Protein 5E1L (pdb70)

Sequence (173 aa):
SGLVPRRIKPDDNWRWYYDEEHDRMMLDLANGMLFRSRFARKMLTPDAFSPAGFCVDDAALYFSFEEKCRDFNLSKEQKAELVLNALVAIRYLKPQMPKSWHFVSHGEMWVPMPGDAACVWLSDTHEQVNLLVVESGENAALCLLAQPCVVIAGRAMQLGDAIKIMNDRLKPQ

Nearest PDB structures (foldseek):
  5e1l-assembly1_A  TM=1.006E+00  e=1.942E-39  Escherichia coli
  5fo3-assembly1_B  TM=9.895E-01  e=2.487E-34  Escherichia 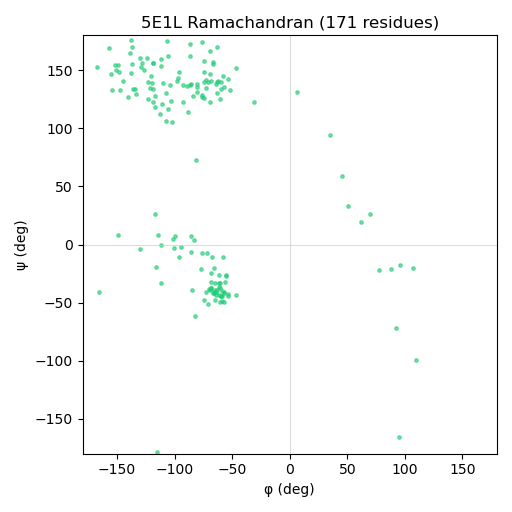coli
  6erv-assembly1_A  TM=3.421E-01  e=5.348E+00  Cricetulus griseus

GO terms:
  GO:0042802 identical protein binding (F, IPI)
  GO:0005515 protein binding (F, IPI)
  GO:0032153 cell division site (C, IDA)
  GO:0043093 FtsZ-dependent cytokinesis (P, EXP)
  GO:0051302 regulation of cell division (P, IMP)

Structure (mmCIF, N/CA/C/O backbone):
data_5E1L
#
_entry.id   5E1L
#
_cell.length_a   65.976
_cell.length_b   46.741
_cell.length_c   62.910
_cell.angle_alpha   90.000
_cell.angle_beta   105.740
_cell.angle_gamma   90.000
#
_symmetry.space_group_name_H-M   'C 1 2 1'
#
loop_
_entity.id
_entity.type
_entity.pdbx_description
1 polymer 'Cell division protein ZapC'
2 water water
#
loop_
_atom_site.group_PDB
_atom_site.id
_atom_site.type_symbol
_atom_site.label_atom_id
_atom_site.label_alt_id
_atom_site.label_comp_id
_atom_site.label_asym_id
_atom_site.label_entity_id
_atom_site.label_seq_id
_atom_site.pdbx_PDB_ins_code
_atom_site.Cartn_x
_atom_site.Cartn_y
_atom_site.Cartn_z
_atom_site.occupancy
_atom_site.B_iso_or_equiv
_atom_site.auth_seq_id
_atom_site.auth_comp_id
_atom_site.auth_asym_id
_atom_site.auth_atom_id
_atom_site.pdbx_PDB_model_num
ATOM 1 N N . SER A 1 12 ? 3.414 -0.954 19.032 1.00 41.43 -8 SER A N 1
ATOM 2 C CA . SER A 1 12 ? 2.630 -1.847 19.881 1.00 42.88 -8 SER A CA 1
ATOM 3 C C . SER A 1 12 ? 2.986 -1.611 21.350 1.00 49.66 -8 SER A C 1
ATOM 4 O O . SER A 1 12 ? 2.130 -1.256 22.177 1.00 48.30 -8 SER A O 1
ATOM 7 N N . GLY A 1 13 ? 4.257 -1.847 21.665 1.00 45.11 -7 GLY A N 1
ATOM 8 C CA . GLY A 1 13 ? 4.859 -1.335 22.875 1.00 38.94 -7 GLY A CA 1
ATOM 9 C C . GLY A 1 13 ? 4.893 -2.224 24.094 1.00 32.77 -7 GLY A C 1
ATOM 10 O O . GLY A 1 13 ? 4.699 -3.444 24.038 1.00 27.83 -7 GLY A O 1
ATOM 11 N N . LEU A 1 14 ? 5.174 -1.560 25.206 1.00 35.04 -6 LEU A N 1
ATOM 12 C CA . LEU A 1 14 ? 5.202 -2.135 26.529 1.00 38.29 -6 LEU A CA 1
ATOM 13 C C . LEU A 1 14 ? 3.770 -2.371 27.014 1.00 39.16 -6 LEU A C 1
ATOM 14 O O . LEU A 1 14 ? 2.943 -1.459 27.003 1.00 36.86 -6 LEU A O 1
ATOM 19 N N . VAL A 1 15 ? 3.481 -3.602 27.418 1.00 33.91 -5 VAL A N 1
ATOM 20 C CA . VAL A 1 15 ? 2.219 -3.925 28.083 1.00 41.92 -5 VAL A CA 1
ATOM 21 C C . VAL A 1 15 ? 2.604 -4.453 29.464 1.00 44.48 -5 VAL A C 1
ATOM 22 O O . VAL A 1 15 ? 3.364 -5.414 29.551 1.00 35.44 -5 VAL A O 1
ATOM 26 N N . PRO A 1 16 ? 2.116 -3.852 30.567 1.00 49.54 -4 PRO A N 1
ATOM 27 C CA . PRO A 1 16 ? 1.363 -2.689 31.082 1.00 60.31 -4 PRO A CA 1
ATOM 28 C C . PRO A 1 16 ? 2.169 -1.443 31.539 1.00 64.17 -4 PRO A C 1
ATOM 29 O O . PRO A 1 16 ? 2.934 -1.583 32.500 1.00 66.16 -4 PRO A O 1
ATOM 33 N N . ARG A 1 17 ? 1.927 -0.253 30.974 1.00 62.79 -3 ARG A N 1
ATOM 34 C CA . ARG A 1 17 ? 2.612 0.992 31.404 1.00 64.93 -3 ARG A CA 1
ATOM 35 C C . ARG A 1 17 ? 3.734 0.788 32.433 1.00 67.11 -3 ARG A C 1
ATOM 36 O O . ARG A 1 17 ? 3.657 1.296 33.554 1.00 64.67 -3 ARG A O 1
ATOM 38 N N . ARG A 1 22 ? 10.853 1.956 34.979 1.00 55.86 2 ARG A N 1
ATOM 39 C CA . ARG A 1 22 ? 11.433 0.770 35.594 1.00 51.79 2 ARG A CA 1
ATOM 40 C C . ARG A 1 22 ? 12.540 0.213 34.713 1.00 53.21 2 ARG A C 1
ATOM 41 O O . ARG A 1 22 ? 13.684 0.684 34.753 1.00 56.65 2 ARG A O 1
ATOM 49 N N . ILE A 1 23 ? 12.178 -0.819 33.951 1.00 48.01 3 ILE A N 1
ATOM 50 C CA . ILE A 1 23 ? 12.976 -1.329 32.836 1.00 42.11 3 ILE A CA 1
ATOM 51 C C . ILE A 1 23 ? 14.494 -1.249 33.041 1.00 35.12 3 ILE A C 1
ATOM 52 O O . ILE A 1 23 ? 15.126 -0.222 32.771 1.00 38.49 3 ILE A O 1
ATOM 57 N N . LYS A 1 24 ? 15.059 -2.344 33.535 1.00 33.46 4 LYS A N 1
ATOM 58 C CA . LYS A 1 24 ? 16.498 -2.527 33.635 1.00 36.36 4 LYS A CA 1
ATOM 59 C C . LYS A 1 24 ? 16.749 -3.975 33.255 1.00 32.50 4 LYS A C 1
ATOM 60 O O . LYS A 1 24 ? 16.113 -4.874 33.803 1.00 30.65 4 LYS A O 1
ATOM 66 N N . PRO A 1 25 ? 17.652 -4.210 32.297 1.00 24.75 5 PRO A N 1
ATOM 67 C CA . PRO A 1 25 ? 17.959 -5.601 31.956 1.00 25.73 5 PRO A CA 1
ATOM 68 C C . PRO A 1 25 ? 18.451 -6.429 33.152 1.00 28.21 5 PRO A C 1
ATOM 69 O O . PRO A 1 25 ? 19.265 -5.943 33.948 1.00 29.36 5 PRO A O 1
ATOM 73 N N . ASP A 1 26 ? 17.928 -7.652 33.280 1.00 23.65 6 ASP A N 1
ATOM 74 C CA . ASP A 1 26 ? 18.470 -8.642 34.204 1.00 27.60 6 ASP A CA 1
ATOM 75 C C . ASP A 1 26 ? 18.512 -10.019 33.547 1.00 26.46 6 ASP A C 1
ATOM 76 O O . ASP A 1 26 ? 18.049 -10.190 32.413 1.00 24.14 6 ASP A O 1
ATOM 81 N N . ASP A 1 27 ? 19.058 -10.999 34.256 1.00 29.30 7 ASP A N 1
ATOM 82 C CA . ASP A 1 27 ? 19.299 -12.327 33.683 1.00 30.07 7 ASP A CA 1
ATOM 83 C C . ASP A 1 27 ? 18.041 -13.139 33.350 1.00 26.87 7 ASP A C 1
ATOM 84 O O . ASP A 1 27 ? 18.131 -14.182 32.701 1.00 27.46 7 ASP A O 1
ATOM 89 N N . ASN A 1 28 ? 16.880 -12.673 33.796 1.00 21.93 8 ASN A N 1
ATOM 90 C CA . ASN A 1 28 ? 15.615 -13.352 33.503 1.00 24.20 8 ASN A CA 1
ATOM 91 C C . ASN A 1 28 ? 14.898 -12.788 32.275 1.00 22.88 8 ASN A C 1
ATOM 92 O O . ASN A 1 28 ? 13.815 -13.265 31.892 1.00 15.39 8 ASN A O 1
ATOM 97 N N . TRP A 1 29 ? 15.484 -11.749 31.677 1.00 22.99 9 TRP A N 1
ATOM 98 C CA . TRP A 1 29 ? 14.937 -11.206 30.434 1.00 20.55 9 TRP A CA 1
ATOM 99 C C . TRP A 1 29 ? 15.054 -12.290 29.388 1.00 16.79 9 TRP A C 1
ATOM 100 O O . TRP A 1 29 ? 16.080 -12.971 29.314 1.00 17.39 9 TRP A O 1
ATOM 111 N N . ARG A 1 30 ? 14.023 -12.462 28.569 1.00 18.90 10 ARG A N 1
ATOM 112 C CA . ARG A 1 30 ? 14.082 -13.524 27.559 1.00 17.75 10 ARG A CA 1
ATOM 113 C C . ARG A 1 30 ? 13.338 -13.203 26.262 1.00 19.62 10 ARG A C 1
ATOM 114 O O . ARG A 1 30 ? 12.201 -12.741 26.291 1.00 14.55 10 ARG A O 1
ATOM 122 N N . TRP A 1 31 ? 13.999 -13.446 25.129 1.00 20.45 11 TRP A N 1
ATOM 123 C CA . TRP A 1 31 ? 13.412 -13.193 23.812 1.00 20.41 11 TRP A CA 1
ATOM 124 C C . TRP A 1 31 ? 12.507 -14.346 23.446 1.00 17.71 11 TRP A C 1
ATOM 125 O O . TRP A 1 31 ? 12.871 -15.491 23.668 1.00 22.38 11 TRP A O 1
ATOM 136 N N . TYR A 1 32 ? 11.336 -14.059 22.883 1.00 15.37 12 TYR A N 1
ATOM 137 C CA . TYR A 1 32 ? 10.473 -15.130 22.383 1.00 15.27 12 TYR A CA 1
ATOM 138 C C . TYR A 1 32 ? 9.554 -14.604 21.300 1.00 16.62 12 TYR A C 1
ATOM 139 O O . TYR A 1 32 ? 9.178 -13.437 21.315 1.00 13.82 12 TYR A O 1
ATOM 148 N N . TYR A 1 33 ? 9.248 -15.458 20.327 1.00 18.46 13 TYR A N 1
ATOM 149 C CA . TYR A 1 33 ? 8.261 -15.128 19.318 1.00 21.50 13 TYR A CA 1
ATOM 150 C C . TYR A 1 33 ? 6.856 -15.544 19.759 1.00 22.59 13 TYR A C 1
ATOM 151 O O . TYR A 1 33 ? 6.647 -16.636 20.272 1.00 25.84 13 TYR A O 1
ATOM 160 N N . ASP A 1 34 ? 5.890 -14.671 19.533 1.00 25.78 14 ASP A N 1
ATOM 161 C CA . ASP A 1 34 ? 4.545 -14.928 19.994 1.00 28.55 14 ASP A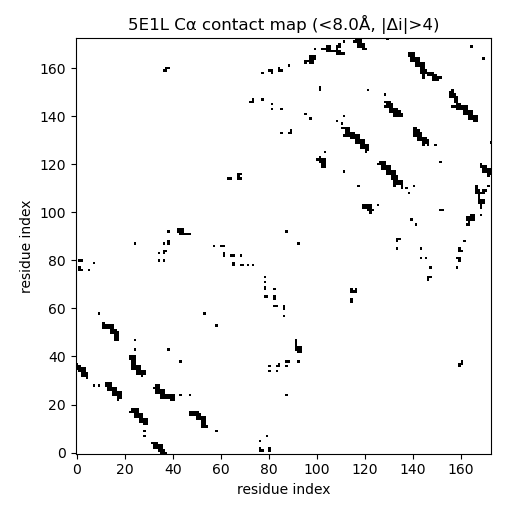 CA 1
ATOM 162 C C . ASP A 1 34 ? 3.616 -15.262 18.829 1.00 33.76 14 ASP A C 1
ATOM 163 O O . ASP A 1 34 ? 3.223 -14.374 18.056 1.00 29.39 14 ASP A O 1
ATOM 168 N N . GLU A 1 35 ? 3.266 -16.542 18.712 1.00 39.57 15 GLU A N 1
ATOM 169 C CA . GLU A 1 35 ? 2.433 -17.033 17.612 1.00 38.66 15 GLU A CA 1
ATOM 170 C C . GLU A 1 35 ? 1.097 -16.303 17.510 1.00 39.28 15 GLU A C 1
ATOM 171 O O . GLU A 1 35 ? 0.551 -16.134 16.422 1.00 49.93 15 GLU A O 1
ATOM 177 N N . GLU A 1 36 ? 0.571 -15.874 18.651 1.00 33.16 16 GLU A N 1
ATOM 178 C CA . GLU A 1 36 ? -0.750 -15.255 18.705 1.00 37.59 16 GLU A CA 1
ATOM 179 C C . GLU A 1 36 ? -0.796 -13.825 18.168 1.00 42.78 16 GLU A C 1
ATOM 180 O O . GLU A 1 36 ? -1.684 -13.490 17.388 1.00 44.92 16 GLU A O 1
ATOM 186 N N . HIS A 1 37 ? 0.143 -12.983 18.597 1.00 38.40 17 HIS A N 1
ATOM 187 C CA . HIS A 1 37 ? 0.211 -11.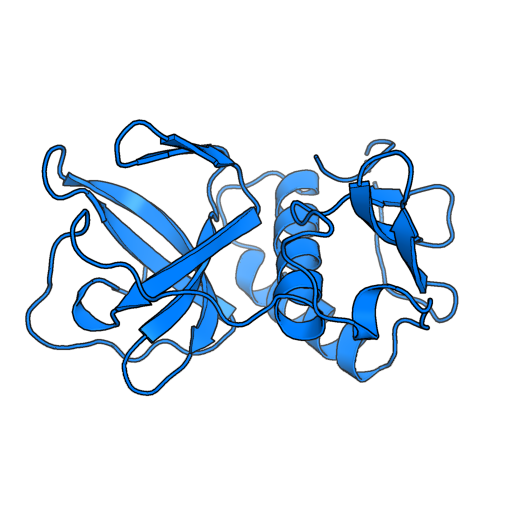598 18.129 1.00 35.63 17 HIS A CA 1
ATOM 188 C C . HIS A 1 37 ? 1.001 -11.502 16.843 1.00 33.99 17 HIS A C 1
ATOM 189 O O . HIS A 1 37 ? 1.080 -10.435 16.239 1.00 32.94 17 HIS A O 1
ATOM 196 N N . ASP A 1 38 ? 1.590 -12.625 16.447 1.00 26.97 18 ASP A N 1
ATOM 197 C CA . ASP A 1 38 ? 2.542 -12.667 15.351 1.00 30.47 18 ASP A CA 1
ATOM 198 C C . ASP A 1 38 ? 3.550 -11.523 15.478 1.00 24.90 18 ASP A C 1
ATOM 199 O O . ASP A 1 38 ? 3.664 -10.680 14.588 1.00 23.07 18 ASP A O 1
ATOM 204 N N . ARG A 1 39 ? 4.265 -11.512 16.603 1.00 22.79 19 ARG A N 1
ATOM 205 C CA . ARG A 1 39 ? 5.245 -10.477 16.913 1.00 22.57 19 ARG A CA 1
ATOM 206 C C . ARG A 1 39 ? 6.403 -11.086 17.670 1.00 18.93 19 ARG A C 1
ATOM 207 O O . ARG A 1 39 ? 6.206 -11.944 18.529 1.00 19.30 19 ARG A O 1
ATOM 215 N N . MET A 1 40 ? 7.615 -10.643 17.353 1.00 17.67 20 MET A N 1
ATOM 216 C CA . MET A 1 40 ? 8.759 -10.945 18.197 1.00 15.95 20 MET A CA 1
ATOM 217 C C . MET A 1 40 ? 8.576 -10.179 19.502 1.00 16.00 20 MET A C 1
ATOM 218 O O . MET A 1 40 ? 8.117 -9.049 19.497 1.00 19.80 20 MET A O 1
ATOM 223 N N . MET A 1 41 ? 8.922 -10.789 20.622 1.00 17.42 21 MET A N 1
ATOM 224 C CA . MET A 1 41 ? 8.646 -10.168 21.913 1.00 18.90 21 MET A CA 1
ATOM 225 C C . MET A 1 41 ? 9.820 -10.307 22.853 1.00 17.50 21 MET A C 1
ATOM 226 O O . MET A 1 41 ? 10.783 -11.021 22.557 1.00 13.54 21 MET A O 1
ATOM 231 N N . LEU A 1 42 ? 9.749 -9.590 23.971 1.00 17.35 22 LEU A N 1
ATOM 232 C CA . LEU A 1 42 ? 10.742 -9.723 25.026 1.00 13.77 22 LEU A CA 1
ATOM 233 C C . LEU A 1 42 ? 10.010 -9.828 26.358 1.00 18.31 22 LEU A C 1
ATOM 234 O O . LEU A 1 42 ? 9.135 -9.026 26.627 1.00 17.31 22 LEU A O 1
ATOM 239 N N . ASP A 1 43 ? 10.345 -10.827 27.173 1.00 17.79 23 ASP A N 1
ATOM 240 C CA . ASP A 1 43 ? 9.796 -10.941 28.531 1.00 20.11 23 ASP A CA 1
ATOM 241 C C . ASP A 1 43 ? 10.716 -10.145 29.466 1.00 16.16 23 ASP A C 1
ATOM 242 O O . ASP A 1 43 ? 11.878 -10.506 29.631 1.00 19.92 23 ASP A O 1
ATOM 247 N N . LEU A 1 44 ? 10.218 -9.060 30.055 1.00 15.93 24 LEU A N 1
ATOM 248 C CA . LEU A 1 44 ? 11.044 -8.255 30.984 1.00 21.99 24 LEU A CA 1
ATOM 249 C C . LEU A 1 44 ? 11.091 -8.791 32.430 1.00 22.20 24 LEU A C 1
ATOM 250 O O . LEU A 1 44 ? 11.661 -8.154 33.308 1.00 24.64 24 LEU A O 1
ATOM 255 N N . ALA A 1 45 ? 10.465 -9.942 32.661 1.00 21.11 25 ALA A N 1
ATOM 256 C CA . ALA A 1 45 ? 10.681 -10.747 33.862 1.00 20.99 25 ALA A CA 1
ATOM 257 C C . ALA A 1 45 ? 10.147 -10.129 35.140 1.00 22.89 25 ALA A C 1
ATOM 258 O O . ALA A 1 45 ? 10.630 -10.426 36.235 1.00 29.98 25 ALA A O 1
ATOM 260 N N . ASN A 1 46 ? 9.133 -9.291 34.996 1.00 23.51 26 ASN A N 1
ATOM 261 C CA . ASN A 1 46 ? 8.600 -8.522 36.103 1.00 27.65 26 ASN A CA 1
ATOM 262 C C . ASN A 1 46 ? 7.119 -8.265 35.907 1.00 25.47 26 ASN A C 1
ATOM 263 O O . ASN A 1 46 ? 6.530 -7.479 36.622 1.00 23.14 26 ASN A O 1
ATOM 268 N N . GLY A 1 47 ? 6.529 -8.898 34.898 1.00 22.55 27 GLY A N 1
ATOM 269 C CA . GLY A 1 47 ? 5.113 -8.712 34.621 1.00 20.06 27 GLY A CA 1
ATOM 270 C C . GLY A 1 47 ? 4.923 -7.867 33.382 1.00 25.55 27 GLY A C 1
ATOM 271 O O . GLY A 1 47 ? 3.861 -7.886 32.760 1.00 24.75 27 GLY A O 1
ATOM 272 N N . MET A 1 48 ? 5.956 -7.116 33.017 1.00 24.74 28 MET A N 1
ATOM 273 C CA . MET A 1 48 ? 5.909 -6.354 31.773 1.00 27.20 28 MET A CA 1
ATOM 274 C C . MET A 1 48 ? 6.349 -7.214 30.604 1.00 21.73 28 MET A C 1
ATOM 275 O O . MET A 1 48 ? 7.320 -7.956 30.708 1.00 22.97 28 MET A O 1
ATOM 280 N N . LEU A 1 49 ? 5.641 -7.093 29.488 1.00 24.01 29 LEU A N 1
ATOM 281 C CA . LEU A 1 49 ? 6.047 -7.716 28.229 1.00 22.60 29 LEU A CA 1
ATOM 282 C C . LEU A 1 49 ? 6.251 -6.659 27.146 1.00 27.09 29 LEU A C 1
ATOM 283 O O . LEU A 1 49 ? 5.532 -5.660 27.104 1.00 31.85 29 LEU A O 1
ATOM 288 N N . PHE A 1 50 ? 7.228 -6.876 26.273 1.00 21.00 30 PHE A N 1
ATOM 289 C CA . PHE A 1 50 ? 7.423 -6.004 25.122 1.00 18.93 30 PHE A CA 1
ATOM 290 C C . PHE A 1 50 ? 7.004 -6.688 23.811 1.00 18.26 30 PHE A C 1
ATOM 291 O O . PHE A 1 50 ? 7.391 -7.810 23.514 1.00 17.10 30 PHE A O 1
ATOM 299 N N . ARG A 1 51 ? 6.198 -5.977 23.040 1.00 21.65 31 ARG A N 1
ATOM 300 C CA . ARG A 1 51 ? 5.727 -6.449 21.756 1.00 23.57 31 ARG A CA 1
ATOM 301 C C . ARG A 1 51 ? 6.372 -5.543 20.723 1.00 19.22 31 ARG A C 1
ATOM 302 O O . ARG A 1 51 ? 6.075 -4.328 20.672 1.00 16.28 31 ARG A O 1
ATOM 310 N N . SER A 1 52 ? 7.279 -6.116 19.924 1.00 18.60 32 SER A N 1
ATOM 311 C CA . SER A 1 52 ? 8.005 -5.342 18.920 1.00 14.91 32 SER A CA 1
ATOM 312 C C . SER A 1 52 ? 7.117 -5.048 17.737 1.00 21.11 32 SER A C 1
ATOM 313 O O . SER A 1 52 ? 5.995 -5.555 17.660 1.00 18.15 32 SER A O 1
ATOM 316 N N . ARG A 1 53 ? 7.646 -4.245 16.809 1.00 17.29 33 ARG A N 1
ATOM 317 C CA . ARG A 1 53 ? 6.974 -3.950 15.556 1.00 23.65 33 ARG A CA 1
ATOM 318 C C . ARG A 1 53 ? 7.049 -5.103 14.529 1.00 20.94 33 ARG A C 1
ATOM 319 O O . ARG A 1 53 ? 6.405 -5.039 13.495 1.00 21.02 33 ARG A O 1
ATOM 327 N N . PHE A 1 54 ? 7.815 -6.156 14.815 1.00 17.39 34 PHE A N 1
ATOM 328 C CA . PHE A 1 54 ? 8.219 -7.108 13.771 1.00 17.52 34 PHE A CA 1
ATOM 329 C C . PHE A 1 54 ? 7.535 -8.483 13.763 1.00 20.89 34 PHE A C 1
ATOM 330 O O . PHE A 1 54 ? 7.677 -9.289 14.692 1.00 22.33 34 PHE A O 1
ATOM 338 N N . ALA A 1 55 ? 6.803 -8.737 12.684 1.00 19.89 35 ALA A N 1
ATOM 339 C CA . ALA A 1 55 ? 6.036 -9.960 12.521 1.00 23.13 35 ALA A CA 1
ATOM 340 C C . ALA A 1 55 ? 6.900 -11.083 11.923 1.00 22.87 35 ALA A C 1
ATOM 341 O O . ALA A 1 55 ? 8.058 -10.863 11.543 1.00 16.84 35 ALA A O 1
ATOM 343 N N . ARG A 1 56 ? 6.344 -12.289 11.874 1.00 22.60 36 ARG A N 1
ATOM 344 C CA . ARG A 1 56 ? 7.086 -13.467 11.430 1.00 23.68 36 ARG A CA 1
ATOM 345 C C . ARG A 1 56 ? 7.732 -13.263 10.061 1.00 22.40 36 ARG A C 1
ATOM 346 O O . ARG A 1 56 ? 8.900 -13.616 9.846 1.00 21.44 36 ARG A O 1
ATOM 354 N N . LYS A 1 57 ? 6.977 -12.690 9.136 1.00 19.82 37 LYS A N 1
ATOM 355 C CA . LYS A 1 57 ? 7.477 -12.493 7.782 1.00 25.56 37 LYS A CA 1
ATOM 356 C C . LYS A 1 57 ? 8.757 -11.648 7.761 1.00 28.42 37 LYS A C 1
ATOM 357 O O . LYS A 1 57 ? 9.419 -11.549 6.733 1.00 23.12 37 LYS A O 1
ATOM 363 N N . MET A 1 58 ? 9.117 -11.041 8.887 1.00 21.18 38 MET A N 1
ATOM 364 C CA . MET A 1 58 ? 10.256 -10.129 8.881 1.00 21.59 38 MET A CA 1
ATOM 365 C C . MET A 1 58 ? 11.450 -10.632 9.663 1.00 16.23 38 MET A C 1
ATOM 366 O O . MET A 1 58 ? 12.505 -9.990 9.672 1.00 19.68 38 MET A O 1
ATOM 371 N N . LEU A 1 59 ? 11.302 -11.819 10.247 1.00 15.74 39 LEU A N 1
ATOM 372 C CA . LEU A 1 59 ? 12.267 -12.348 11.204 1.00 15.83 39 LEU A CA 1
ATOM 373 C C . LEU A 1 59 ? 13.049 -13.518 10.639 1.00 19.01 39 LEU A C 1
ATOM 374 O O . LEU A 1 59 ? 12.488 -14.388 9.981 1.00 21.16 39 LEU A O 1
ATOM 379 N N . THR A 1 60 ? 14.347 -13.544 10.929 1.00 21.47 40 THR A N 1
ATOM 380 C CA . THR A 1 60 ? 15.212 -14.661 10.570 1.00 22.16 40 THR A CA 1
ATOM 381 C C . THR A 1 60 ? 14.847 -15.887 11.411 1.00 28.32 40 THR A C 1
ATOM 382 O O . THR A 1 60 ? 14.095 -15.784 12.371 1.00 22.82 40 THR A O 1
ATOM 386 N N . PRO A 1 61 ? 15.351 -17.064 11.024 1.00 31.76 41 PRO A N 1
ATOM 387 C CA . PRO A 1 61 ? 14.982 -18.280 11.760 1.00 25.69 41 PRO A CA 1
ATOM 388 C C . PRO A 1 61 ? 15.474 -18.336 13.207 1.00 27.01 41 PRO A C 1
ATOM 389 O O . PRO A 1 61 ? 14.924 -19.096 13.993 1.00 28.38 41 PRO A O 1
ATOM 393 N N . ASP A 1 62 ? 16.482 -17.548 13.555 1.00 28.22 42 ASP A N 1
ATOM 394 C CA . ASP A 1 62 ? 16.911 -17.425 14.950 1.00 29.32 42 ASP A CA 1
ATOM 395 C C . ASP A 1 62 ? 15.767 -17.004 15.864 1.00 25.05 42 ASP A C 1
ATOM 396 O O . ASP A 1 62 ? 15.785 -17.289 17.056 1.00 26.78 42 ASP A O 1
ATOM 401 N N . ALA A 1 63 ? 14.788 -16.310 15.296 1.00 19.88 43 ALA A N 1
ATOM 402 C CA . ALA A 1 63 ? 13.727 -15.696 16.070 1.00 20.51 43 ALA A CA 1
ATOM 403 C C . ALA A 1 63 ? 12.792 -16.699 16.725 1.00 26.22 43 ALA A C 1
ATOM 404 O O . ALA A 1 63 ? 12.146 -16.382 17.718 1.00 17.69 43 ALA A O 1
ATOM 406 N N . PHE A 1 64 ? 12.705 -17.899 16.161 1.00 25.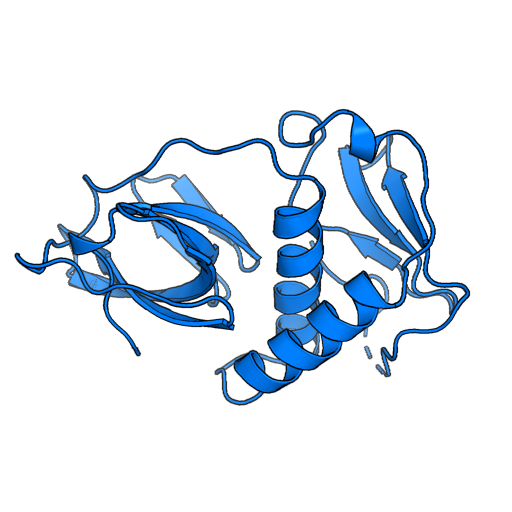83 44 PHE A N 1
ATOM 407 C CA . PHE A 1 64 ? 11.658 -18.837 16.564 1.00 27.45 44 PHE A CA 1
ATOM 408 C C . PHE A 1 64 ? 12.120 -19.904 17.540 1.00 27.83 44 PHE A C 1
ATOM 409 O O . PHE A 1 64 ? 11.372 -20.811 17.874 1.00 34.01 44 PHE A O 1
ATOM 417 N N . SER A 1 65 ? 13.350 -19.777 18.018 1.00 28.43 45 SER A N 1
ATOM 418 C CA . SER A 1 65 ? 13.759 -20.513 19.209 1.00 37.27 45 SER A CA 1
ATOM 419 C C . SER A 1 65 ? 14.113 -19.524 20.328 1.00 30.68 45 SER A C 1
ATOM 420 O O . SER A 1 65 ? 15.033 -18.708 20.185 1.00 28.90 45 SER A O 1
ATOM 423 N N . PRO A 1 66 ? 13.377 -19.584 21.449 1.00 41.04 46 PRO A N 1
ATOM 424 C CA . PRO A 1 66 ? 13.594 -18.642 22.561 1.00 38.84 46 PRO A CA 1
ATOM 425 C C . PRO A 1 66 ? 15.072 -18.467 22.929 1.00 35.86 46 PRO A C 1
ATOM 426 O O . PRO A 1 66 ? 15.898 -19.358 22.700 1.00 36.54 46 PRO A O 1
ATOM 430 N N . ALA A 1 67 ? 15.419 -17.299 23.455 1.00 33.10 47 ALA A N 1
ATOM 431 C CA . ALA A 1 67 ? 16.792 -17.098 23.907 1.00 32.79 47 ALA A CA 1
ATOM 432 C C . ALA A 1 67 ? 16.865 -16.148 25.070 1.00 30.56 47 ALA A C 1
ATOM 433 O O . ALA A 1 67 ? 15.995 -15.290 25.257 1.00 23.71 47 ALA A O 1
ATOM 435 N N . GLY A 1 68 ? 17.921 -16.320 25.855 1.00 37.65 48 GLY A N 1
ATOM 436 C CA . GLY A 1 68 ? 18.251 -15.387 26.901 1.00 21.14 48 GLY A CA 1
ATOM 437 C C . GLY A 1 68 ? 18.797 -14.092 26.338 1.00 21.68 48 GLY A C 1
ATOM 438 O O . GLY A 1 68 ? 19.530 -14.057 25.333 1.00 28.85 48 GLY A O 1
ATOM 439 N N . PHE A 1 69 ? 18.401 -13.012 26.983 1.00 20.31 49 PHE A N 1
ATOM 440 C CA . PHE A 1 69 ? 18.988 -11.712 26.776 1.00 22.92 49 PHE A CA 1
ATOM 441 C C . PHE A 1 69 ? 20.376 -11.862 27.371 1.00 25.05 49 PHE A C 1
ATOM 442 O O . PHE A 1 69 ? 20.526 -12.213 28.540 1.00 26.34 49 PHE A O 1
ATOM 450 N N . CYS A 1 70 ? 21.392 -11.619 26.562 1.00 22.82 50 CYS A N 1
ATOM 451 C CA . CYS A 1 70 ? 22.768 -11.832 26.984 1.00 24.10 50 CYS A CA 1
ATOM 452 C C . CYS A 1 70 ? 23.451 -10.490 27.234 1.00 21.48 50 CYS A C 1
ATOM 453 O O . CYS A 1 70 ? 22.858 -9.443 26.988 1.00 20.64 50 CYS A O 1
ATOM 456 N N . VAL A 1 71 ? 24.689 -10.536 27.727 1.00 17.15 51 VAL A N 1
ATOM 457 C CA . VAL A 1 71 ? 25.477 -9.337 27.990 1.00 21.47 51 VAL A CA 1
ATOM 458 C C . VAL A 1 71 ? 25.557 -8.449 26.755 1.00 25.58 51 VAL A C 1
ATOM 459 O O . VAL A 1 71 ? 25.432 -7.236 26.869 1.00 19.96 51 VAL A O 1
ATOM 463 N N . ASP A 1 72 ? 25.757 -9.056 25.580 1.00 19.32 52 ASP A N 1
ATOM 464 C CA . ASP A 1 72 ? 25.841 -8.297 24.344 1.00 18.11 52 ASP A CA 1
ATOM 465 C C . ASP A 1 72 ? 24.573 -7.520 24.125 1.00 17.80 52 ASP A C 1
ATOM 466 O O . ASP A 1 72 ? 24.616 -6.348 23.762 1.00 16.90 52 ASP A O 1
ATOM 471 N N . ASP A 1 73 ? 23.435 -8.174 24.351 1.00 20.41 53 ASP A N 1
ATOM 472 C CA . ASP A 1 73 ? 22.142 -7.499 24.261 1.00 19.93 53 ASP A CA 1
ATOM 473 C C . ASP A 1 73 ? 22.027 -6.381 25.269 1.00 18.19 53 ASP A C 1
ATOM 474 O O . ASP A 1 73 ? 21.382 -5.376 25.010 1.00 17.74 53 ASP A O 1
ATOM 479 N N . ALA A 1 74 ? 22.649 -6.556 26.427 1.00 20.09 54 ALA A N 1
ATOM 480 C CA . ALA A 1 74 ? 22.552 -5.557 27.488 1.00 21.32 54 ALA A CA 1
ATOM 481 C C . ALA A 1 74 ? 23.359 -4.326 27.135 1.00 18.38 54 ALA A C 1
ATOM 482 O O . ALA A 1 74 ? 22.916 -3.186 27.367 1.00 20.80 54 ALA A O 1
ATOM 484 N N . ALA A 1 75 ? 24.543 -4.564 26.569 1.00 14.54 55 ALA A N 1
ATOM 485 C CA . ALA A 1 75 ? 25.419 -3.498 26.118 1.00 19.72 55 ALA A CA 1
ATOM 486 C C . ALA A 1 75 ? 24.705 -2.653 25.073 1.00 19.60 55 ALA A C 1
ATOM 487 O O . ALA A 1 75 ? 24.757 -1.410 25.095 1.00 14.91 55 ALA A O 1
ATOM 489 N N . LEU A 1 76 ? 24.037 -3.336 24.151 1.00 18.76 56 LEU A N 1
ATOM 490 C CA . LEU A 1 76 ? 23.269 -2.638 23.135 1.00 21.06 56 LEU A CA 1
ATOM 491 C C . LEU A 1 76 ? 22.153 -1.805 23.764 1.00 18.60 56 LEU A C 1
ATOM 492 O O . LEU A 1 76 ? 21.933 -0.653 23.377 1.00 20.86 56 LEU A O 1
ATOM 497 N N . TYR A 1 77 ? 21.453 -2.370 24.736 1.00 15.61 57 TYR A N 1
ATOM 498 C CA . TYR A 1 77 ? 20.354 -1.653 25.353 1.00 14.33 57 TYR A CA 1
ATOM 499 C C . TYR A 1 77 ? 20.868 -0.383 25.988 1.00 17.09 57 TYR A C 1
ATOM 500 O O . TYR A 1 77 ? 20.298 0.699 25.792 1.00 20.53 57 TYR A O 1
ATOM 509 N N . PHE A 1 78 ? 21.936 -0.504 26.773 1.00 16.06 58 PHE A N 1
ATOM 510 C CA . PHE A 1 78 ? 22.434 0.670 27.493 1.00 17.71 58 PHE A CA 1
ATOM 511 C C . PHE A 1 78 ? 23.027 1.728 26.552 1.00 17.96 58 PHE A C 1
ATOM 512 O O . PHE A 1 78 ? 22.921 2.918 26.809 1.00 18.36 58 PHE A O 1
ATOM 520 N N . SER A 1 79 ? 23.617 1.300 25.442 1.00 15.97 59 SER A N 1
ATOM 521 C CA . SER A 1 79 ? 24.202 2.254 24.500 1.00 21.01 59 SER A CA 1
ATOM 522 C C . SER A 1 79 ? 23.132 3.053 23.751 1.00 16.92 59 SER A C 1
ATOM 523 O O . SER A 1 79 ? 23.180 4.284 23.702 1.00 20.56 59 SER A O 1
ATOM 526 N N . PHE A 1 80 ? 22.176 2.340 23.163 1.00 16.95 60 PHE A N 1
ATOM 527 C CA . PHE A 1 80 ? 21.029 2.967 22.500 1.00 18.06 60 PHE A CA 1
ATOM 528 C C . PHE A 1 80 ? 20.171 3.812 23.471 1.00 20.63 60 PHE A C 1
ATOM 529 O O . PHE A 1 80 ? 19.646 4.856 23.090 1.00 17.38 60 PHE A O 1
ATOM 537 N N . GLU A 1 81 ? 20.021 3.372 24.718 1.00 17.54 61 GLU A N 1
ATOM 538 C CA . GLU A 1 81 ? 19.226 4.148 25.679 1.00 18.99 61 GLU A CA 1
ATOM 539 C C . GLU A 1 81 ? 19.865 5.507 25.939 1.00 21.65 61 GLU A C 1
ATOM 540 O O . GLU A 1 81 ? 19.171 6.522 26.040 1.00 19.88 61 GLU A O 1
ATOM 546 N N . GLU A 1 82 ? 21.192 5.544 26.029 1.00 22.82 62 GLU A N 1
ATOM 547 C CA . GLU A 1 82 ? 21.866 6.833 26.169 1.00 24.59 62 GLU A CA 1
ATOM 548 C C . GLU A 1 82 ? 21.748 7.683 24.898 1.00 22.74 62 GLU A C 1
ATOM 549 O O . GLU A 1 82 ? 21.603 8.903 24.978 1.00 17.26 62 GLU A O 1
ATOM 555 N N . LYS A 1 83 ? 21.815 7.030 23.737 1.00 18.74 63 LYS A N 1
ATOM 556 C CA . LYS A 1 83 ? 21.679 7.700 22.437 1.00 23.98 63 LYS A CA 1
ATOM 557 C C . LYS A 1 83 ? 20.332 8.406 22.251 1.00 21.19 63 LYS A C 1
ATOM 558 O O . LYS A 1 83 ? 20.250 9.435 21.576 1.00 21.92 63 LYS A O 1
ATOM 564 N N . CYS A 1 84 ? 19.281 7.838 22.837 1.00 19.39 64 CYS A N 1
ATOM 565 C CA . CYS A 1 84 ? 17.913 8.320 22.644 1.00 22.42 64 CYS A CA 1
ATOM 566 C C . CYS A 1 84 ? 17.387 9.176 23.800 1.00 21.49 64 CYS A C 1
ATOM 567 O O . CYS A 1 84 ? 16.268 9.683 23.733 1.00 22.13 64 CYS A O 1
ATOM 570 N N . ARG A 1 85 ? 18.178 9.333 24.853 1.00 25.65 65 ARG A N 1
ATOM 571 C CA . ARG A 1 85 ? 17.717 10.055 26.029 1.00 24.93 65 ARG A CA 1
ATOM 572 C C . ARG A 1 85 ? 17.213 11.470 25.766 1.00 27.18 65 ARG A C 1
ATOM 573 O O . ARG A 1 85 ? 16.376 11.968 26.514 1.00 33.08 65 ARG A O 1
ATOM 581 N N . ASP A 1 86 ? 17.708 12.116 24.718 1.00 29.36 66 ASP A N 1
ATOM 582 C CA . ASP A 1 86 ? 17.334 13.507 24.458 1.00 33.48 66 ASP A CA 1
ATOM 583 C C . ASP A 1 86 ? 16.288 13.661 23.361 1.00 28.12 66 ASP A C 1
ATOM 584 O O . ASP A 1 86 ? 15.944 14.780 22.983 1.00 25.99 66 ASP A O 1
ATOM 589 N N . PHE A 1 87 ? 15.775 12.550 22.849 1.00 25.67 67 PHE A N 1
ATOM 590 C CA . PHE A 1 87 ? 14.739 12.636 21.819 1.00 24.10 67 PHE A CA 1
ATOM 591 C C . PHE A 1 87 ? 13.454 13.243 22.406 1.00 26.57 67 PHE A C 1
ATOM 592 O O . PHE A 1 87 ? 13.229 13.183 23.625 1.00 20.63 67 PHE A O 1
ATOM 600 N N . ASN A 1 88 ? 12.624 13.802 21.525 1.00 24.81 68 ASN A N 1
ATOM 601 C CA . ASN A 1 88 ? 11.307 14.317 21.879 1.00 24.05 68 ASN A CA 1
ATOM 602 C C . ASN A 1 88 ? 10.281 13.193 21.949 1.00 24.91 68 ASN A C 1
ATOM 603 O O . ASN A 1 88 ? 9.412 13.062 21.085 1.00 24.22 68 ASN A O 1
ATOM 608 N N . LEU A 1 89 ? 10.391 12.385 22.992 1.00 23.09 69 LEU A N 1
ATOM 609 C CA . LEU A 1 89 ? 9.612 11.172 23.106 1.00 17.06 69 LEU A CA 1
ATOM 610 C C . LEU A 1 89 ? 9.366 10.936 24.573 1.00 17.16 69 LEU A C 1
ATOM 611 O O . LEU A 1 89 ? 10.217 11.266 25.396 1.00 17.70 69 LEU A O 1
ATOM 616 N N . SER A 1 90 ? 8.223 10.344 24.895 1.00 16.11 70 SER A N 1
ATOM 617 C CA . SER A 1 90 ? 7.917 9.912 26.253 1.00 18.99 70 SER A CA 1
ATOM 618 C C . SER A 1 90 ? 8.911 8.835 26.679 1.00 21.62 70 SER A C 1
ATOM 619 O O . SER A 1 90 ? 9.694 8.343 25.855 1.00 13.34 70 SER A O 1
ATOM 622 N N . LYS A 1 91 ? 8.895 8.479 27.960 1.00 17.23 71 LYS A N 1
ATOM 623 C CA . LYS A 1 91 ? 9.742 7.394 28.424 1.00 21.82 71 LYS A CA 1
ATOM 624 C C . LYS A 1 91 ? 9.291 6.041 27.902 1.00 18.21 71 LYS A C 1
ATOM 625 O O . LYS A 1 91 ? 10.139 5.227 27.589 1.00 17.46 71 LYS A O 1
ATOM 631 N N . GLU A 1 92 ? 7.977 5.786 27.834 1.00 19.36 72 GLU A N 1
ATOM 632 C CA . GLU A 1 92 ? 7.498 4.543 27.185 1.00 17.38 72 GLU A CA 1
ATOM 633 C C . GLU A 1 92 ? 8.013 4.472 25.733 1.00 17.01 72 GLU A C 1
ATOM 634 O O . GLU A 1 92 ? 8.482 3.430 25.266 1.00 17.38 72 GLU A O 1
ATOM 640 N N . GLN A 1 93 ? 7.969 5.607 25.039 1.00 15.72 73 GLN A N 1
ATOM 641 C CA . GLN A 1 93 ? 8.400 5.673 23.641 1.00 17.68 73 GLN A CA 1
ATOM 642 C C . GLN A 1 93 ? 9.905 5.422 23.455 1.00 15.39 73 GLN A C 1
ATOM 643 O O . GLN A 1 93 ? 10.318 4.709 22.539 1.00 18.33 73 GLN A O 1
ATOM 649 N N . LYS A 1 94 ? 10.718 5.978 24.341 1.00 14.01 74 LYS A N 1
ATOM 650 C CA . LYS A 1 94 ? 12.151 5.743 24.278 1.00 14.94 74 LYS A CA 1
ATOM 651 C C . LYS A 1 94 ? 12.512 4.267 24.506 1.00 16.19 74 LYS A C 1
ATOM 652 O O . LYS A 1 94 ? 13.397 3.713 23.832 1.00 17.13 74 LYS A O 1
ATOM 658 N N . ALA A 1 95 ? 11.840 3.631 25.455 1.00 16.38 75 ALA A N 1
ATOM 659 C CA . ALA A 1 95 ? 12.137 2.235 25.756 1.00 19.01 75 ALA A CA 1
ATOM 660 C C . ALA A 1 95 ? 11.662 1.418 24.585 1.00 15.02 75 ALA A C 1
ATOM 661 O O . ALA A 1 95 ? 12.297 0.463 24.179 1.00 16.09 75 ALA A O 1
ATOM 663 N N . GLU A 1 96 ? 10.533 1.817 24.031 1.00 17.19 76 GLU A N 1
ATOM 664 C CA . GLU A 1 96 ? 9.964 1.102 22.918 1.00 18.41 76 GLU A CA 1
ATOM 665 C C . GLU A 1 96 ? 10.868 1.201 21.674 1.00 15.56 76 GLU A C 1
ATOM 666 O O . GLU A 1 96 ? 11.098 0.216 20.989 1.00 12.39 76 GLU A O 1
ATOM 672 N N . LEU A 1 97 ? 11.418 2.374 21.398 1.00 13.40 77 LEU A N 1
ATOM 673 C CA . LEU A 1 97 ? 12.323 2.508 20.258 1.00 11.43 77 LEU A CA 1
ATOM 674 C C . LEU A 1 97 ? 13.627 1.710 20.456 1.00 13.15 77 LEU A C 1
ATOM 675 O O . LEU A 1 97 ? 14.114 1.042 19.533 1.00 10.10 77 LEU A O 1
ATOM 680 N N . VAL A 1 98 ? 14.186 1.761 21.663 1.00 10.71 78 VAL A N 1
ATOM 681 C CA . VAL A 1 98 ? 15.429 1.055 21.942 1.00 10.65 78 VAL A CA 1
ATOM 682 C C . VAL A 1 98 ? 15.256 -0.448 21.811 1.00 12.83 78 VAL A C 1
ATOM 683 O O . VAL A 1 98 ? 16.098 -1.129 21.232 1.00 11.19 78 VAL A O 1
ATOM 687 N N . LEU A 1 99 ? 14.156 -0.963 22.341 1.00 9.82 79 LEU A N 1
ATOM 688 C CA . LEU A 1 99 ? 13.883 -2.401 22.288 1.00 9.99 79 LEU A CA 1
ATOM 689 C C . LEU A 1 99 ? 13.591 -2.898 20.847 1.00 11.05 79 LEU A C 1
ATOM 690 O O . LEU A 1 99 ? 14.003 -3.992 20.444 1.00 8.71 79 LEU A O 1
ATOM 695 N N . ASN A 1 100 ? 12.891 -2.090 20.062 1.00 8.85 80 ASN A N 1
ATOM 696 C CA . ASN A 1 100 ? 12.745 -2.408 18.652 1.00 14.32 80 ASN A CA 1
ATOM 697 C C . ASN A 1 100 ? 14.093 -2.453 17.941 1.00 10.53 80 ASN A C 1
ATOM 698 O O . ASN A 1 100 ? 14.307 -3.332 17.122 1.00 10.31 80 ASN A O 1
ATOM 703 N N . ALA A 1 101 ? 15.007 -1.551 18.315 1.00 9.38 81 ALA A N 1
ATOM 704 C CA . ALA A 1 101 ? 16.369 -1.536 17.782 1.00 12.80 81 ALA A CA 1
ATOM 705 C C . ALA A 1 101 ? 17.108 -2.837 18.061 1.00 16.80 81 ALA A C 1
ATOM 706 O O . ALA A 1 101 ? 17.811 -3.349 17.193 1.00 11.09 81 ALA A O 1
ATOM 708 N N . LEU A 1 102 ? 16.991 -3.341 19.288 1.00 11.91 82 LEU A N 1
ATOM 709 C CA . LEU A 1 102 ? 17.604 -4.627 19.629 1.00 11.03 82 LEU A CA 1
ATOM 710 C C . LEU A 1 102 ? 16.949 -5.754 18.823 1.00 13.73 82 LEU A C 1
ATOM 711 O O . LEU A 1 102 ? 17.624 -6.674 18.393 1.00 14.34 82 LEU A O 1
ATOM 716 N N . VAL A 1 103 ? 15.633 -5.703 18.637 1.00 11.21 83 VAL A N 1
ATOM 717 C CA . VAL A 1 103 ? 14.992 -6.744 17.851 1.00 13.24 83 VAL A CA 1
ATOM 718 C C . VAL A 1 103 ? 15.494 -6.674 16.395 1.00 17.19 83 VAL A C 1
ATOM 719 O O . VAL A 1 103 ? 15.925 -7.684 15.845 1.00 15.51 83 VAL A O 1
ATOM 723 N N . ALA A 1 104 ? 15.506 -5.481 15.803 1.00 14.46 84 ALA A N 1
ATOM 724 C CA . ALA A 1 104 ? 15.981 -5.338 14.420 1.00 15.86 84 ALA A CA 1
ATOM 725 C C . ALA A 1 104 ? 17.410 -5.845 14.248 1.00 16.27 84 ALA A C 1
ATOM 726 O O . ALA A 1 104 ? 17.694 -6.621 13.348 1.00 17.39 84 ALA A O 1
ATOM 728 N N . ILE A 1 105 ? 18.309 -5.413 15.124 1.00 18.39 85 ILE A N 1
ATOM 729 C CA . ILE A 1 105 ? 19.704 -5.818 15.023 1.00 17.41 85 ILE A CA 1
ATOM 730 C C . ILE A 1 105 ? 19.838 -7.329 15.097 1.00 18.18 85 ILE A C 1
ATOM 731 O O . ILE A 1 105 ? 20.618 -7.930 14.378 1.00 18.18 85 ILE A O 1
ATOM 736 N N . ARG A 1 106 ? 19.054 -7.939 15.970 1.00 17.59 86 ARG A N 1
ATOM 737 C CA . ARG A 1 106 ? 19.193 -9.357 16.255 1.00 20.98 86 ARG A CA 1
ATOM 738 C C . ARG A 1 106 ? 18.454 -10.291 15.284 1.00 17.51 86 ARG A C 1
ATOM 739 O O . ARG A 1 106 ? 18.970 -11.337 14.940 1.00 17.96 86 ARG A O 1
ATOM 747 N N . TYR A 1 107 ? 17.255 -9.915 14.857 1.00 13.77 87 TYR A N 1
ATOM 748 C CA . TYR A 1 107 ? 16.348 -10.863 14.215 1.00 16.69 87 TYR A CA 1
ATOM 749 C C . TYR A 1 107 ? 15.743 -10.418 12.881 1.00 18.34 87 TYR A C 1
ATOM 750 O O . TYR A 1 107 ? 15.029 -11.195 12.255 1.00 19.64 87 TYR A O 1
ATOM 759 N N . LEU A 1 108 ? 16.014 -9.192 12.443 1.00 14.59 88 LEU A N 1
ATOM 760 C CA . LEU A 1 108 ? 15.383 -8.701 11.226 1.00 16.40 88 LEU A CA 1
ATOM 761 C C . LEU A 1 108 ? 16.092 -9.213 9.980 1.00 15.63 88 LEU A C 1
ATOM 762 O O . LEU A 1 108 ? 17.309 -9.214 9.912 1.00 14.87 88 LEU A O 1
ATOM 767 N N . LYS A 1 109 ? 15.326 -9.658 9.002 1.00 16.09 89 LYS A N 1
ATOM 768 C CA . LYS A 1 109 ? 15.923 -10.088 7.748 1.00 20.74 89 LYS A CA 1
ATOM 769 C C . LYS A 1 109 ? 16.526 -8.843 7.097 1.00 18.46 89 LYS A C 1
ATOM 770 O O . LYS A 1 109 ? 16.074 -7.729 7.360 1.00 16.04 89 LYS A O 1
ATOM 776 N N . PRO A 1 110 ? 17.531 -9.025 6.241 1.00 18.48 90 PRO A N 1
ATOM 777 C CA . PRO A 1 110 ? 18.079 -7.839 5.580 1.00 18.40 90 PRO A CA 1
ATOM 778 C C . PRO A 1 110 ? 16.982 -7.204 4.745 1.00 14.02 90 PRO A C 1
ATOM 779 O O . PRO A 1 110 ? 16.174 -7.919 4.177 1.00 15.50 90 PRO A O 1
ATOM 783 N N . GLN A 1 111 ? 16.926 -5.879 4.727 1.00 14.77 91 GLN A N 1
ATOM 784 C CA . GLN A 1 111 ? 15.855 -5.135 4.067 1.00 16.30 91 GLN A CA 1
ATOM 785 C C . GLN A 1 111 ? 16.362 -4.505 2.769 1.00 19.05 91 GLN A C 1
ATOM 786 O O . GLN A 1 111 ? 17.570 -4.363 2.570 1.00 18.43 91 GLN A O 1
ATOM 792 N N . MET A 1 112 ? 15.427 -4.119 1.908 1.00 17.78 92 MET A N 1
ATOM 793 C CA . MET A 1 112 ? 15.752 -3.432 0.661 1.00 23.05 92 MET A CA 1
ATOM 794 C C . MET A 1 112 ? 15.929 -1.943 0.906 1.00 22.97 92 MET A C 1
ATOM 795 O O . MET A 1 112 ? 15.043 -1.297 1.471 1.00 18.83 92 MET A O 1
ATOM 800 N N . PRO A 1 113 ? 17.061 -1.387 0.450 1.00 23.16 93 PRO A N 1
ATOM 801 C CA . PRO A 1 113 ? 17.397 0.039 0.577 1.00 22.55 93 PRO A CA 1
ATOM 802 C C . PRO A 1 113 ? 16.353 0.911 -0.108 1.00 22.22 93 PRO A C 1
ATOM 803 O O . PRO A 1 113 ? 15.995 0.622 -1.243 1.00 26.55 93 PRO A O 1
ATOM 807 N N . LYS A 1 114 ? 15.903 1.974 0.552 1.00 19.20 94 LYS A N 1
ATOM 808 C CA . LYS A 1 114 ? 14.927 2.900 -0.021 1.00 25.62 94 LYS A CA 1
ATOM 809 C C . LYS A 1 114 ? 15.606 4.243 -0.274 1.00 22.93 94 LYS A C 1
ATOM 810 O O . LYS A 1 114 ? 16.633 4.526 0.326 1.00 21.96 94 LYS A O 1
ATOM 816 N N . SER A 1 115 ? 15.030 5.070 -1.142 1.00 22.12 95 SER A N 1
ATOM 817 C CA . SER A 1 115 ? 15.644 6.353 -1.510 1.00 25.12 95 SER A CA 1
ATOM 818 C C . SER A 1 115 ? 14.681 7.294 -2.246 1.00 26.39 95 SER A C 1
ATOM 819 O O . SER A 1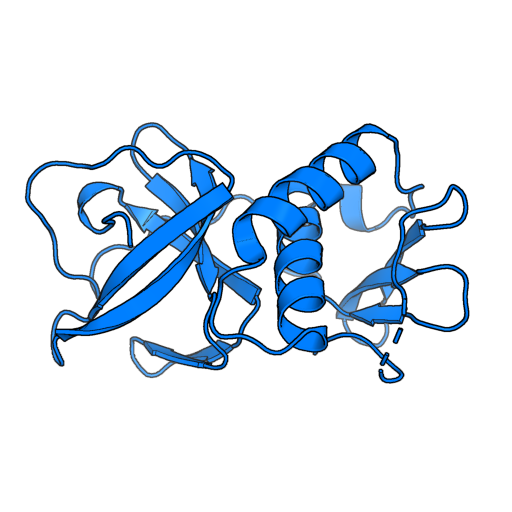 115 ? 14.660 8.486 -1.988 1.00 28.23 95 SER A O 1
ATOM 822 N N . TRP A 1 116 ? 13.889 6.736 -3.155 1.00 28.33 96 TRP A N 1
ATOM 823 C CA . TRP A 1 116 ? 13.020 7.491 -4.058 1.00 30.19 96 TRP A CA 1
ATOM 824 C C . TRP A 1 116 ? 12.201 8.595 -3.389 1.00 29.89 96 TRP A C 1
ATOM 825 O O . TRP A 1 116 ? 12.073 9.694 -3.919 1.00 33.25 96 TRP A O 1
ATOM 836 N N . HIS A 1 117 ? 11.626 8.308 -2.236 1.00 25.75 97 HIS A N 1
ATOM 837 C CA . HIS A 1 117 ? 10.731 9.276 -1.617 1.00 32.68 97 HIS A CA 1
ATOM 838 C C . HIS A 1 117 ? 11.470 10.286 -0.761 1.00 29.56 97 HIS A C 1
ATOM 839 O O . HIS A 1 117 ? 10.853 11.106 -0.075 1.00 26.39 97 HIS A O 1
ATOM 846 N N . PHE A 1 118 ? 12.797 10.241 -0.828 1.00 24.76 98 PHE A N 1
ATOM 847 C CA . PHE A 1 118 ? 13.600 11.114 0.008 1.00 25.63 98 PHE A CA 1
ATOM 848 C C . PHE A 1 118 ? 14.489 12.036 -0.792 1.00 22.99 98 PHE A C 1
ATOM 849 O O . PHE A 1 118 ? 15.087 11.633 -1.776 1.00 19.94 98 PHE A O 1
ATOM 857 N N . VAL A 1 119 ? 14.563 13.278 -0.333 1.00 19.88 99 VAL A N 1
ATOM 858 C CA . VAL A 1 119 ? 15.540 14.260 -0.780 1.00 19.69 99 VAL A CA 1
ATOM 859 C C . VAL A 1 119 ? 16.979 13.751 -0.725 1.00 23.61 99 VAL A C 1
ATOM 860 O O . VAL A 1 119 ? 17.396 13.179 0.281 1.00 20.04 99 VAL A O 1
ATOM 864 N N . SER A 1 120 ? 17.732 13.973 -1.804 1.00 16.93 100 SER A N 1
ATOM 865 C CA . SER A 1 120 ? 19.138 13.606 -1.866 1.00 18.56 100 SER A CA 1
ATOM 866 C C . SER A 1 120 ? 20.024 14.799 -1.530 1.00 23.07 100 SER A C 1
ATOM 867 O O . SER A 1 120 ? 19.685 15.934 -1.839 1.00 25.82 100 SER A O 1
ATOM 870 N N . HIS A 1 121 ? 21.175 14.546 -0.924 1.00 23.78 101 HIS A N 1
ATOM 871 C CA . HIS A 1 121 ? 22.026 15.631 -0.465 1.00 24.41 101 HIS A CA 1
ATOM 872 C C . HIS A 1 121 ? 23.329 15.634 -1.245 1.00 31.24 101 HIS A C 1
ATOM 873 O O . HIS A 1 121 ? 24.257 16.380 -0.944 1.00 40.53 101 HIS A O 1
ATOM 880 N N . GLY A 1 122 ? 23.371 14.801 -2.274 1.00 36.87 102 GLY A N 1
ATOM 881 C CA . GLY A 1 122 ? 24.471 14.801 -3.224 1.00 50.94 102 GLY A CA 1
ATOM 882 C C . GLY A 1 122 ? 25.547 13.822 -2.812 1.00 55.56 102 GLY A C 1
ATOM 883 O O . GLY A 1 122 ? 25.723 12.771 -3.438 1.00 61.66 102 GLY A O 1
ATOM 884 N N . GLU A 1 123 ? 26.267 14.172 -1.752 1.00 55.77 103 GLU A N 1
ATOM 885 C CA . GLU A 1 123 ? 27.254 13.278 -1.168 1.00 52.40 103 GLU A CA 1
ATOM 886 C C . GLU A 1 123 ? 26.532 12.397 -0.167 1.00 50.37 103 GLU A C 1
ATOM 887 O O . GLU A 1 123 ? 25.418 12.715 0.254 1.00 49.96 103 GLU A O 1
ATOM 893 N N . MET A 1 124 ? 27.149 11.287 0.216 1.00 51.18 104 MET A N 1
ATOM 894 C CA . MET A 1 124 ? 26.560 10.467 1.268 1.00 45.05 104 MET A CA 1
ATOM 895 C C . MET A 1 124 ? 27.259 10.643 2.620 1.00 51.22 104 MET A C 1
ATOM 896 O O . MET A 1 124 ? 28.477 10.481 2.723 1.00 53.63 104 MET A O 1
ATOM 901 N N . TRP A 1 125 ? 26.474 11.019 3.635 1.00 52.54 105 TRP A N 1
ATOM 902 C CA . TRP A 1 125 ? 26.920 11.056 5.033 1.00 42.05 105 TRP A CA 1
ATOM 903 C C . TRP A 1 125 ? 26.993 9.611 5.503 1.00 35.48 105 TRP A C 1
ATOM 904 O O . TRP A 1 125 ? 26.122 8.808 5.154 1.00 44.34 105 TRP A O 1
ATOM 915 N N . VAL A 1 126 ? 28.015 9.256 6.277 1.00 44.68 106 VAL A N 1
ATOM 916 C CA . VAL A 1 126 ? 28.094 7.892 6.812 1.00 38.01 106 VAL A CA 1
ATOM 917 C C . VAL A 1 126 ? 27.670 7.836 8.280 1.00 38.55 106 VAL A C 1
ATOM 918 O O . VAL A 1 126 ? 28.394 8.262 9.188 1.00 37.31 106 VAL A O 1
ATOM 922 N N . PRO A 1 127 ? 26.472 7.304 8.516 1.00 38.28 107 PRO A N 1
ATOM 923 C CA . PRO A 1 127 ? 25.962 7.233 9.886 1.00 37.82 107 PRO A CA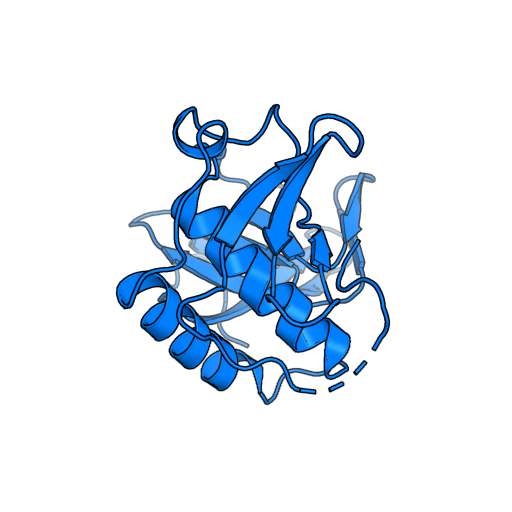 1
ATOM 924 C C . PRO A 1 127 ? 26.661 6.141 10.683 1.00 34.29 107 PRO A C 1
ATOM 925 O O . PRO A 1 127 ? 27.238 5.205 10.127 1.00 35.55 107 PRO A O 1
ATOM 929 N N . MET A 1 128 ? 26.625 6.278 11.995 1.00 32.47 108 MET A N 1
ATOM 930 C CA . MET A 1 128 ? 27.048 5.193 12.854 1.00 34.51 108 MET A CA 1
ATOM 931 C C . MET A 1 128 ? 25.862 4.763 13.709 1.00 26.31 108 MET A C 1
ATOM 932 O O . MET A 1 128 ? 24.925 5.550 13.905 1.00 26.80 108 MET A O 1
ATOM 937 N N . PRO A 1 129 ? 25.876 3.505 14.186 1.00 27.21 109 PRO A N 1
ATOM 938 C CA . PRO A 1 129 ? 24.794 2.990 15.029 1.00 26.88 109 PRO A CA 1
ATOM 939 C C . PRO A 1 129 ? 24.582 3.930 16.201 1.00 21.99 109 PRO A C 1
ATOM 940 O O . PRO A 1 129 ? 25.547 4.495 16.706 1.00 22.40 109 PRO A O 1
ATOM 944 N N . GLY A 1 130 ? 23.336 4.126 16.611 1.00 23.03 110 GLY A N 1
ATOM 945 C CA . GLY A 1 130 ? 23.047 5.074 17.676 1.00 18.49 110 GLY A CA 1
ATOM 946 C C . GLY A 1 130 ? 22.807 6.513 17.224 1.00 19.70 110 GLY A C 1
ATOM 947 O O . GLY A 1 130 ? 22.198 7.288 17.953 1.00 19.32 110 GLY A O 1
ATOM 948 N N . ASP A 1 131 ? 23.272 6.890 16.032 1.00 22.04 111 ASP A N 1
ATOM 949 C CA . ASP A 1 131 ? 23.077 8.269 15.558 1.00 20.49 111 ASP A CA 1
ATOM 950 C C . ASP A 1 131 ? 21.611 8.646 15.362 1.00 21.48 111 ASP A C 1
ATOM 951 O O . ASP A 1 131 ? 20.808 7.843 14.873 1.00 21.42 111 ASP A O 1
ATOM 956 N N . ALA A 1 132 ? 21.279 9.875 15.750 1.00 18.91 112 ALA A N 1
ATOM 957 C CA . ALA A 1 132 ? 20.020 10.509 15.396 1.00 20.99 112 ALA A CA 1
ATOM 958 C C . ALA A 1 132 ? 20.149 11.058 13.974 1.00 20.59 112 ALA A C 1
ATOM 959 O O . ALA A 1 132 ? 21.105 11.756 13.653 1.00 24.55 112 ALA A O 1
ATOM 961 N N . ALA A 1 133 ? 19.176 10.764 13.125 1.00 23.01 113 ALA A N 1
ATOM 962 C CA . ALA A 1 133 ? 19.314 11.071 11.712 1.00 23.29 113 ALA A CA 1
ATOM 963 C C . ALA A 1 133 ? 17.986 11.608 11.201 1.00 24.41 113 ALA A C 1
ATOM 964 O O . ALA A 1 133 ? 16.976 11.461 11.881 1.00 19.41 113 ALA A O 1
ATOM 966 N N . CYS A 1 134 ? 17.991 12.227 10.017 1.00 22.54 114 CYS A N 1
ATOM 967 C CA . CYS A 1 134 ? 16.785 12.839 9.445 1.00 22.50 114 CYS A CA 1
ATOM 968 C C . CYS A 1 134 ? 16.708 12.535 7.963 1.00 21.96 114 CYS A C 1
ATOM 969 O O . CYS A 1 134 ? 17.719 12.455 7.306 1.00 16.55 114 CYS A O 1
ATOM 972 N N . VAL A 1 135 ? 15.496 12.406 7.441 1.00 26.53 115 VAL A N 1
ATOM 973 C CA . VAL A 1 135 ? 15.258 12.514 6.001 1.00 23.76 115 VAL A CA 1
ATOM 974 C C . VAL A 1 135 ? 14.208 13.597 5.775 1.00 24.41 115 VAL A C 1
ATOM 975 O O . VAL A 1 135 ? 13.485 13.984 6.693 1.00 22.74 115 VAL A O 1
ATOM 979 N N . TRP A 1 136 ? 14.154 14.107 4.557 1.00 19.23 116 TRP A N 1
ATOM 980 C CA . TRP A 1 136 ? 13.098 15.010 4.140 1.00 17.98 116 TRP A CA 1
ATOM 981 C C . TRP A 1 136 ? 12.326 14.359 2.967 1.00 23.97 116 TRP A C 1
ATOM 982 O O . TRP A 1 136 ? 12.936 13.805 2.045 1.00 21.61 116 TRP A O 1
ATOM 993 N N . LEU A 1 137 ? 10.996 14.383 3.019 1.00 21.09 117 LEU A N 1
ATOM 994 C CA . LEU A 1 137 ? 10.199 13.797 1.950 1.00 24.64 117 LEU A CA 1
ATOM 995 C C . LEU A 1 137 ? 10.314 14.672 0.703 1.00 25.77 117 LEU A C 1
ATOM 996 O O . LEU A 1 137 ? 10.328 15.905 0.793 1.00 24.43 117 LEU A O 1
ATOM 1001 N N . SER A 1 138 ? 10.411 14.023 -0.455 1.00 31.06 118 SER A N 1
ATOM 1002 C CA . SER A 1 138 ? 10.639 14.720 -1.722 1.00 27.92 118 SER A CA 1
ATOM 1003 C C . SER A 1 138 ? 9.581 15.773 -2.039 1.00 34.19 118 SER A C 1
ATOM 1004 O O . SER A 1 138 ? 9.913 16.867 -2.495 1.00 39.13 118 SER A O 1
ATOM 1007 N N . ASP A 1 139 ? 8.316 15.469 -1.766 1.00 32.82 119 ASP A N 1
ATOM 1008 C CA . ASP A 1 139 ? 7.250 16.415 -2.093 1.00 39.15 119 ASP A CA 1
ATOM 1009 C C . ASP A 1 139 ? 7.040 17.527 -1.054 1.00 38.93 119 ASP A C 1
ATOM 1010 O O . ASP A 1 139 ? 7.193 18.710 -1.376 1.00 40.54 119 ASP A O 1
ATOM 1015 N N . THR A 1 140 ? 6.694 17.154 0.179 1.00 38.59 120 THR A N 1
ATOM 1016 C CA . THR A 1 140 ? 6.355 18.125 1.224 1.00 32.42 120 THR A CA 1
ATOM 1017 C C . THR A 1 140 ? 7.586 18.804 1.833 1.00 32.00 120 THR A C 1
ATOM 1018 O O . THR A 1 140 ? 7.483 19.880 2.423 1.00 34.48 120 THR A O 1
ATOM 1022 N N . HIS A 1 141 ? 8.747 18.163 1.688 1.00 32.12 121 HIS A N 1
ATOM 1023 C CA . HIS A 1 141 ? 9.964 18.555 2.411 1.00 33.19 121 HIS A CA 1
ATOM 1024 C C . HIS A 1 141 ? 9.787 18.441 3.931 1.00 25.66 121 HIS A C 1
ATOM 1025 O O . HIS A 1 141 ? 10.546 19.029 4.709 1.00 28.24 121 HIS A O 1
ATOM 1032 N N . GLU A 1 142 ? 8.791 17.670 4.341 1.00 24.81 122 GLU A N 1
ATOM 1033 C CA . GLU A 1 142 ? 8.579 17.357 5.753 1.00 33.50 122 GLU A CA 1
ATOM 1034 C C . GLU A 1 142 ? 9.772 16.615 6.361 1.00 26.26 122 GLU A C 1
ATOM 1035 O O . GLU A 1 142 ? 10.207 15.593 5.835 1.00 25.11 122 GLU A O 1
ATOM 1041 N N . GLN A 1 143 ? 10.319 17.136 7.452 1.00 28.38 123 GLN A N 1
ATOM 1042 C CA . GLN A 1 143 ? 11.417 16.446 8.125 1.00 30.59 123 GLN A CA 1
ATOM 1043 C C . GLN A 1 143 ? 10.932 15.206 8.875 1.00 25.22 123 GLN A C 1
ATOM 1044 O O . GLN A 1 143 ? 9.895 15.245 9.533 1.00 30.31 123 GLN A O 1
ATOM 1050 N N . VAL A 1 144 ? 11.665 14.100 8.729 1.00 23.21 124 VAL A N 1
ATOM 1051 C CA . VAL A 1 144 ? 11.360 12.853 9.440 1.00 24.94 124 VAL A CA 1
ATOM 1052 C C . VAL A 1 144 ? 12.559 12.390 10.260 1.00 23.24 124 VAL A C 1
ATOM 1053 O O . VAL A 1 144 ? 13.648 12.211 9.723 1.00 21.55 124 VAL A O 1
ATOM 1057 N N . ASN A 1 145 ? 12.341 12.183 11.555 1.00 24.68 125 ASN A N 1
ATOM 1058 C CA . ASN A 1 145 ? 13.392 11.792 12.501 1.00 21.74 125 ASN A CA 1
ATOM 1059 C C . ASN A 1 145 ? 13.623 10.281 12.586 1.00 17.37 125 ASN A C 1
ATOM 1060 O O . ASN A 1 145 ? 12.678 9.507 12.662 1.00 14.85 125 ASN A O 1
ATOM 1065 N N . LEU A 1 146 ? 14.882 9.867 12.625 1.00 16.75 126 LEU A N 1
ATOM 1066 C CA . LEU A 1 146 ? 15.213 8.446 12.561 1.00 17.32 126 LEU A CA 1
ATOM 1067 C C . LEU A 1 146 ? 16.289 8.074 13.555 1.00 12.93 126 LEU A C 1
ATOM 1068 O O . LEU A 1 146 ? 17.090 8.919 13.956 1.00 15.28 126 LEU A O 1
ATOM 1073 N N . LEU A 1 147 ? 16.310 6.799 13.933 1.00 11.11 127 LEU A N 1
ATOM 1074 C CA . LEU A 1 147 ? 17.382 6.260 14.750 1.00 14.48 127 LEU A CA 1
ATOM 1075 C C . LEU A 1 147 ? 18.140 5.315 13.858 1.00 13.00 127 LEU A C 1
ATOM 1076 O O . LEU A 1 147 ? 17.536 4.374 13.339 1.00 15.11 127 LEU A O 1
ATOM 1081 N N . VAL A 1 148 ? 19.438 5.558 13.648 1.00 18.50 128 VAL A N 1
ATOM 1082 C CA . VAL A 1 148 ? 20.280 4.593 12.922 1.00 17.51 128 VAL A CA 1
ATOM 1083 C C . VAL A 1 148 ? 20.601 3.421 13.853 1.00 19.93 128 VAL A C 1
ATOM 1084 O O . VAL A 1 148 ? 21.056 3.622 14.990 1.00 15.41 128 VAL A O 1
ATOM 1088 N N . VAL A 1 149 ? 20.359 2.203 13.366 1.00 15.03 129 VAL A 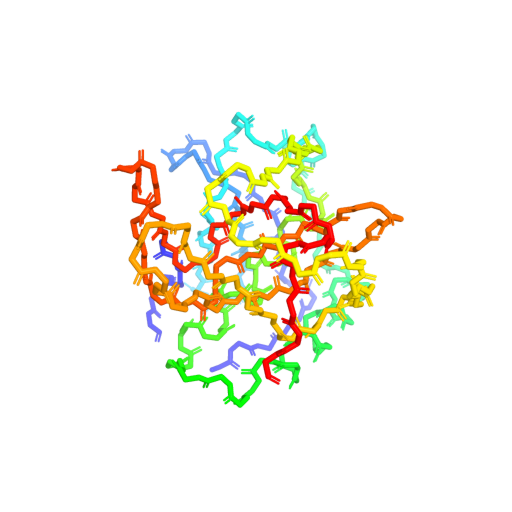N 1
ATOM 1089 C CA . VAL A 1 149 ? 20.605 1.004 14.147 1.00 17.93 129 VAL A CA 1
ATOM 1090 C C . VAL A 1 149 ? 21.769 0.179 13.575 1.00 21.51 129 VAL A C 1
ATOM 1091 O O . VAL A 1 149 ? 22.513 -0.441 14.320 1.00 20.66 129 VAL A O 1
ATOM 1095 N N . GLU A 1 150 ? 21.943 0.195 12.259 1.00 19.70 130 GLU A N 1
ATOM 1096 C CA . GLU A 1 150 ? 23.191 -0.294 11.672 1.00 21.78 130 GLU A CA 1
ATOM 1097 C C . GLU A 1 150 ? 23.494 0.412 10.367 1.00 22.49 130 GLU A C 1
ATOM 1098 O O . GLU A 1 150 ? 22.583 0.850 9.668 1.00 21.96 130 GLU A O 1
ATOM 1104 N N . SER A 1 151 ? 24.776 0.545 10.049 1.00 25.75 131 SER A N 1
ATOM 1105 C CA . SER A 1 151 ? 25.182 1.299 8.870 1.00 25.16 131 SER A CA 1
ATOM 1106 C C . SER A 1 151 ? 26.025 0.474 7.912 1.00 28.76 131 SER A C 1
ATOM 1107 O O . SER A 1 151 ? 26.878 -0.304 8.333 1.00 28.76 131 SER A O 1
ATOM 1110 N N . GLY A 1 152 ? 25.775 0.648 6.620 1.00 23.72 132 GLY A N 1
ATOM 1111 C CA . GLY A 1 152 ? 26.605 0.041 5.603 1.00 30.85 132 GLY A CA 1
ATOM 1112 C C . GLY A 1 152 ? 27.331 1.083 4.776 1.00 33.89 132 GLY A C 1
ATOM 1113 O O . GLY A 1 152 ? 27.207 2.295 5.006 1.00 23.06 132 GLY A O 1
ATOM 1114 N N . GLU A 1 153 ? 28.089 0.609 3.795 1.00 33.40 133 GLU A N 1
ATOM 1115 C CA . GLU A 1 153 ? 28.878 1.503 2.970 1.00 34.25 133 GLU A CA 1
ATOM 1116 C C . GLU A 1 153 ? 27.960 2.417 2.161 1.00 35.05 133 GLU A C 1
ATOM 1117 O O . GLU A 1 153 ? 28.296 3.571 1.918 1.00 41.10 133 GLU A O 1
ATOM 1123 N N . ASN A 1 154 ? 26.793 1.910 1.766 1.00 27.52 134 ASN A N 1
ATOM 1124 C CA . ASN A 1 154 ? 25.864 2.695 0.952 1.00 30.91 134 ASN A CA 1
ATOM 1125 C C . ASN A 1 154 ? 24.513 3.021 1.595 1.00 26.88 134 ASN A C 1
ATOM 1126 O O . ASN A 1 154 ? 23.835 3.943 1.166 1.00 24.25 134 ASN A O 1
ATOM 1131 N N . ALA A 1 155 ? 24.121 2.279 2.625 1.00 26.00 135 ALA A 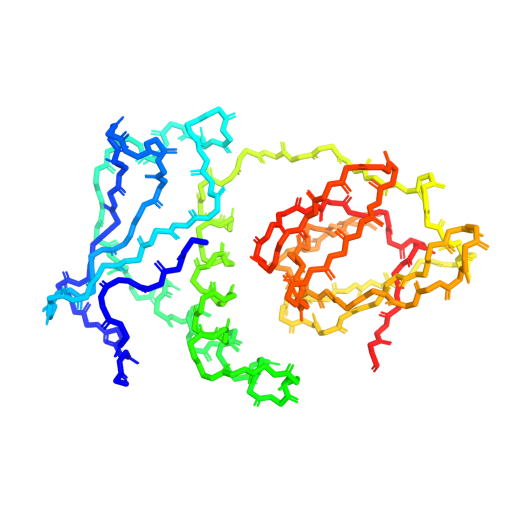N 1
ATOM 1132 C CA . ALA A 1 155 ? 22.805 2.475 3.219 1.00 20.98 135 ALA A CA 1
ATOM 1133 C C . ALA A 1 155 ? 22.787 2.103 4.702 1.00 23.43 135 ALA A C 1
ATOM 1134 O O . ALA A 1 155 ? 23.602 1.296 5.168 1.00 22.13 135 ALA A O 1
ATOM 1136 N N . ALA A 1 156 ? 21.860 2.703 5.443 1.00 14.92 136 ALA A N 1
ATOM 1137 C CA . ALA A 1 156 ? 21.737 2.429 6.873 1.00 16.56 136 ALA A CA 1
ATOM 1138 C C . ALA A 1 156 ? 20.338 1.901 7.173 1.00 14.67 136 ALA A C 1
ATOM 1139 O O . ALA A 1 156 ? 19.352 2.424 6.637 1.00 15.78 136 ALA A O 1
ATOM 1141 N N . LEU A 1 157 ? 20.258 0.839 7.975 1.00 9.76 137 LEU A N 1
ATOM 1142 C CA . LEU A 1 157 ? 18.986 0.386 8.513 1.00 11.71 137 LEU A CA 1
ATOM 1143 C C . LEU A 1 157 ? 18.596 1.346 9.656 1.00 11.67 137 LEU A C 1
ATOM 1144 O O . LEU A 1 157 ? 19.376 1.583 10.560 1.00 9.30 137 LEU A O 1
ATOM 1149 N N . CYS A 1 158 ? 17.397 1.903 9.592 1.00 12.77 138 CYS A N 1
ATOM 1150 C CA . CYS A 1 158 ? 16.966 2.923 10.525 1.00 11.36 138 CYS A CA 1
ATOM 1151 C C . CYS A 1 158 ? 15.615 2.506 11.103 1.00 16.10 138 CYS A C 1
ATOM 1152 O O . CYS A 1 158 ? 14.883 1.714 10.495 1.00 14.47 138 CYS A O 1
ATOM 1155 N N . LEU A 1 159 ? 15.291 3.014 12.287 1.00 10.16 139 LEU A N 1
ATOM 1156 C CA . LEU A 1 159 ? 13.910 2.958 12.742 1.00 13.12 139 LEU A CA 1
ATOM 1157 C C . LEU A 1 159 ? 13.333 4.363 12.772 1.00 12.98 139 LEU A C 1
ATOM 1158 O O . LEU A 1 159 ? 14.062 5.354 12.947 1.00 15.33 139 LEU A O 1
ATOM 1163 N N . LEU A 1 160 ? 12.014 4.438 12.622 1.00 14.35 140 LEU A N 1
ATOM 1164 C CA . LEU A 1 160 ? 11.292 5.674 12.842 1.00 15.53 140 LEU A CA 1
ATOM 1165 C C . LEU A 1 160 ? 11.458 6.067 14.308 1.00 14.82 140 LEU A C 1
ATOM 1166 O O . LEU A 1 160 ? 11.245 5.249 15.219 1.00 16.10 140 LEU A O 1
ATOM 1171 N N . ALA A 1 161 ? 11.840 7.319 14.523 1.00 14.78 141 ALA A N 1
ATOM 1172 C CA . ALA A 1 161 ? 12.140 7.828 15.853 1.00 14.42 141 ALA A CA 1
ATOM 1173 C C . ALA A 1 161 ? 11.154 8.951 16.203 1.00 17.90 141 ALA A C 1
ATOM 1174 O O . ALA A 1 161 ? 11.460 9.847 16.986 1.00 16.92 141 ALA A O 1
ATOM 1176 N N . GLN A 1 162 ? 9.980 8.884 15.579 1.00 18.94 142 GLN A N 1
ATOM 1177 C CA . GLN A 1 162 ? 8.874 9.800 15.798 1.00 20.19 142 GLN A CA 1
ATOM 1178 C C . GLN A 1 162 ? 7.696 8.901 16.024 1.00 18.15 142 GLN A C 1
ATOM 1179 O O . GLN A 1 162 ? 7.723 7.739 15.613 1.00 19.95 142 GLN A O 1
ATOM 1185 N N . PRO A 1 163 ? 6.636 9.438 16.642 1.00 23.26 143 PRO A N 1
ATOM 1186 C CA . PRO A 1 163 ? 5.420 8.657 16.874 1.00 22.11 143 PRO A CA 1
ATOM 1187 C C . PRO A 1 163 ? 4.858 8.156 15.560 1.00 26.11 143 PRO A C 1
ATOM 1188 O O . PRO A 1 163 ? 4.563 6.970 15.441 1.00 24.88 143 PRO A O 1
ATOM 1192 N N . CYS A 1 164 ? 4.720 9.029 14.566 1.00 26.74 144 CYS A N 1
ATOM 1193 C CA . CYS A 1 164 ? 4.220 8.549 13.279 1.00 27.86 144 CYS A CA 1
ATOM 1194 C C . CYS A 1 164 ? 4.590 9.412 12.074 1.00 29.58 144 CYS A C 1
ATOM 1195 O O . CYS A 1 164 ? 5.111 10.512 12.209 1.00 26.78 144 CYS A O 1
ATOM 1198 N N . VAL A 1 165 ? 4.336 8.873 10.892 1.00 32.85 145 VAL A N 1
ATOM 1199 C CA . VAL A 1 165 ? 4.631 9.559 9.652 1.00 30.78 145 VAL A CA 1
ATOM 1200 C C . VAL A 1 165 ? 3.926 8.791 8.542 1.00 32.74 145 VAL A C 1
ATOM 1201 O O . VAL A 1 165 ? 3.673 7.596 8.659 1.00 31.79 145 VAL A O 1
ATOM 1205 N N . VAL A 1 166 ? 3.593 9.485 7.469 1.00 32.77 146 VAL A N 1
ATOM 1206 C CA . VAL A 1 166 ? 3.037 8.820 6.306 1.00 39.47 146 VAL A CA 1
ATOM 1207 C C . VAL A 1 166 ? 4.006 9.026 5.151 1.00 31.49 146 VAL A C 1
ATOM 1208 O O . VAL A 1 166 ? 4.418 10.161 4.882 1.00 36.24 146 VAL A O 1
ATOM 1212 N N . ILE A 1 167 ? 4.391 7.932 4.505 1.00 35.41 147 ILE A N 1
ATOM 1213 C CA . ILE A 1 167 ? 5.318 7.988 3.384 1.00 44.66 147 ILE A CA 1
ATOM 1214 C C . ILE A 1 167 ? 4.785 7.112 2.259 1.00 47.74 147 ILE A C 1
ATOM 1215 O O . ILE A 1 167 ? 4.371 5.980 2.507 1.00 45.42 147 ILE A O 1
ATOM 1220 N N . ALA A 1 168 ? 4.807 7.628 1.031 1.00 53.48 148 ALA A N 1
ATOM 1221 C CA . ALA A 1 168 ? 4.267 6.902 -0.122 1.00 60.01 148 ALA A CA 1
ATOM 1222 C C . ALA A 1 168 ? 2.856 6.401 0.160 1.00 55.08 148 ALA A C 1
ATOM 1223 O O . ALA A 1 168 ? 2.453 5.336 -0.312 1.00 54.06 148 ALA A O 1
ATOM 1225 N N . GLY A 1 169 ? 2.114 7.174 0.946 1.00 56.53 149 GLY A N 1
ATOM 1226 C CA . GLY A 1 169 ? 0.772 6.789 1.344 1.00 56.94 149 GLY A CA 1
ATOM 1227 C C . GLY A 1 169 ? 0.682 5.741 2.442 1.00 57.94 149 GLY A C 1
ATOM 1228 O O . GLY A 1 169 ? -0.346 5.629 3.105 1.00 55.62 149 GLY A O 1
ATOM 1229 N N . ARG A 1 170 ? 1.742 4.960 2.629 1.00 53.58 150 ARG A N 1
ATOM 1230 C CA . ARG A 1 170 ? 1.781 4.007 3.733 1.00 52.30 150 ARG A CA 1
ATOM 1231 C C . ARG A 1 170 ? 2.003 4.729 5.065 1.00 51.39 150 ARG A C 1
ATOM 1232 O O . ARG A 1 170 ? 2.660 5.777 5.124 1.00 49.71 150 ARG A O 1
ATOM 1240 N N . ALA A 1 171 ? 1.449 4.170 6.134 1.00 48.63 151 ALA A N 1
ATOM 1241 C CA . ALA A 1 171 ? 1.664 4.726 7.463 1.00 44.09 151 ALA A CA 1
ATOM 1242 C C . ALA A 1 171 ? 2.767 3.956 8.166 1.00 41.47 151 ALA A C 1
ATOM 1243 O O . ALA A 1 171 ? 2.862 2.734 8.050 1.00 40.07 151 ALA A O 1
ATOM 1245 N N . MET A 1 172 ? 3.610 4.680 8.886 1.00 38.87 152 MET A N 1
ATOM 1246 C CA . MET A 1 172 ? 4.612 4.047 9.731 1.00 37.00 152 MET A CA 1
ATOM 1247 C C . MET A 1 172 ? 4.517 4.584 11.141 1.00 28.60 152 MET A C 1
ATOM 1248 O O . MET A 1 172 ? 4.140 5.739 11.357 1.00 29.87 152 MET A O 1
ATOM 1253 N N . GLN A 1 173 ? 4.883 3.739 12.094 1.00 27.89 153 GLN A N 1
ATOM 1254 C CA . GLN A 1 173 ? 4.837 4.096 13.506 1.00 28.07 153 GLN A CA 1
ATOM 1255 C C . GLN A 1 173 ? 6.231 4.033 14.106 1.00 22.02 153 GLN A C 1
ATOM 1256 O O . GLN A 1 173 ? 7.101 3.313 13.606 1.00 18.85 153 GLN A O 1
ATOM 1262 N N . LEU A 1 174 ? 6.425 4.779 15.186 1.00 20.62 154 LEU A N 1
ATOM 1263 C CA . LEU A 1 174 ? 7.592 4.643 16.047 1.00 19.71 154 LEU A CA 1
ATOM 1264 C C . LEU A 1 174 ? 8.130 3.206 16.100 1.00 19.01 154 LEU A C 1
ATOM 1265 O O . LEU A 1 174 ? 7.398 2.270 16.456 1.00 14.94 154 LEU A O 1
ATOM 1270 N N . GLY A 1 175 ? 9.401 3.028 15.740 1.00 15.16 155 GLY A N 1
ATOM 1271 C CA . GLY A 1 175 ? 10.029 1.726 15.843 1.00 12.22 155 GLY A CA 1
ATOM 1272 C C . GLY A 1 175 ? 10.028 0.905 14.578 1.00 15.14 155 GLY A C 1
ATOM 1273 O O . GLY A 1 175 ? 10.789 -0.046 14.483 1.00 13.92 155 GLY A O 1
ATOM 1274 N N . ASP A 1 176 ? 9.179 1.262 13.620 1.00 16.28 156 ASP A N 1
ATOM 1275 C CA . ASP A 1 176 ? 9.191 0.629 12.299 1.00 17.75 156 ASP A CA 1
ATOM 1276 C C . ASP A 1 176 ? 10.539 0.767 11.613 1.00 20.45 156 ASP A C 1
ATOM 1277 O O . ASP A 1 176 ? 11.231 1.782 11.761 1.00 17.31 156 ASP A O 1
ATOM 1282 N N . ALA A 1 177 ? 10.903 -0.265 10.861 1.00 17.01 157 ALA A N 1
ATOM 1283 C CA . ALA A 1 177 ? 12.204 -0.321 10.214 1.00 18.63 157 ALA A CA 1
ATOM 1284 C C . ALA A 1 177 ? 12.163 0.133 8.756 1.00 21.72 157 ALA A C 1
ATOM 1285 O O . ALA A 1 177 ? 11.203 -0.128 8.025 1.00 23.97 157 ALA A O 1
ATOM 1287 N N . ILE A 1 178 ? 13.219 0.818 8.345 1.00 18.99 158 ILE A N 1
ATOM 1288 C CA . ILE A 1 178 ? 13.404 1.185 6.943 1.00 20.53 158 ILE A CA 1
ATOM 1289 C C . ILE A 1 178 ? 14.886 1.373 6.677 1.00 16.77 158 ILE A C 1
ATOM 1290 O O . ILE A 1 178 ? 15.602 2.015 7.474 1.00 17.54 158 ILE A O 1
ATOM 1295 N N . LYS A 1 179 ? 15.353 0.775 5.587 1.00 12.06 159 LYS A N 1
ATOM 1296 C CA . LYS A 1 179 ? 16.742 0.927 5.160 1.00 14.33 159 LYS A CA 1
ATOM 1297 C C . LYS A 1 179 ? 16.783 2.081 4.183 1.00 16.56 159 LYS A C 1
ATOM 1298 O O . LYS A 1 179 ? 15.909 2.193 3.330 1.00 17.50 159 LYS A O 1
ATOM 1304 N N . ILE A 1 180 ? 17.789 2.939 4.299 1.00 13.87 160 ILE A N 1
ATOM 1305 C CA . ILE A 1 180 ? 17.818 4.175 3.525 1.00 18.04 160 ILE A CA 1
ATOM 1306 C C . ILE A 1 180 ? 19.204 4.453 2.924 1.00 16.85 160 ILE A C 1
ATOM 1307 O O . ILE A 1 180 ? 20.216 4.356 3.619 1.00 15.44 160 ILE A O 1
ATOM 1312 N N . MET A 1 181 ? 19.254 4.814 1.644 1.00 18.87 161 MET A N 1
ATOM 1313 C CA . MET A 1 181 ? 20.538 5.109 0.991 1.00 15.24 161 MET A CA 1
ATOM 1314 C C . MET A 1 181 ? 21.211 6.274 1.728 1.00 20.03 161 MET A C 1
ATOM 1315 O O . MET A 1 181 ? 20.527 7.220 2.163 1.00 17.94 161 MET A O 1
ATOM 1320 N N . ASN A 1 182 ? 22.532 6.202 1.905 1.00 17.51 162 ASN A N 1
ATOM 1321 C CA . ASN A 1 182 ? 23.218 7.217 2.715 1.00 21.59 162 ASN A CA 1
ATOM 1322 C C . ASN A 1 182 ? 23.105 8.648 2.170 1.00 22.36 162 ASN A C 1
ATOM 1323 O O . ASN A 1 182 ? 23.179 9.602 2.942 1.00 22.90 162 ASN A O 1
ATOM 1328 N N . ASP A 1 183 ? 22.921 8.808 0.858 1.00 19.93 163 ASP A N 1
ATOM 1329 C CA . ASP A 1 183 ? 22.858 10.154 0.277 1.00 24.49 163 ASP A CA 1
ATOM 1330 C C . ASP A 1 183 ? 21.567 10.881 0.634 1.00 20.86 163 ASP A C 1
ATOM 1331 O O . ASP A 1 183 ? 21.419 12.070 0.332 1.00 17.64 163 ASP A O 1
ATOM 1336 N N . ARG A 1 184 ? 20.638 10.160 1.263 1.00 19.12 164 ARG A N 1
ATOM 1337 C CA . ARG A 1 184 ? 19.368 10.740 1.699 1.00 18.45 164 ARG A CA 1
ATOM 1338 C C . ARG A 1 184 ? 19.399 11.170 3.176 1.00 21.13 164 ARG A C 1
ATOM 1339 O O . ARG A 1 184 ? 18.507 11.887 3.657 1.00 22.63 164 ARG A O 1
ATOM 1347 N N . LEU A 1 185 ? 20.446 10.757 3.888 1.00 21.86 165 LEU A N 1
ATOM 1348 C CA . LEU A 1 185 ? 20.487 10.906 5.339 1.00 19.13 165 LEU A CA 1
ATOM 1349 C C . LEU A 1 185 ? 21.385 12.034 5.800 1.00 22.26 165 LEU A C 1
ATOM 1350 O O . LEU A 1 185 ? 22.496 12.180 5.316 1.00 24.41 165 LEU A O 1
ATOM 1355 N N . LYS A 1 186 ? 20.898 12.795 6.780 1.00 22.83 166 LYS A N 1
ATOM 1356 C CA . LYS A 1 186 ? 21.688 13.800 7.476 1.00 25.00 166 LYS A CA 1
ATOM 1357 C C . LYS A 1 186 ? 21.587 13.628 9.002 1.00 27.75 166 LYS A C 1
ATOM 1358 O O . LYS A 1 186 ? 20.597 13.116 9.518 1.00 24.70 166 LYS A O 1
ATOM 1364 N N . PRO A 1 187 ? 22.626 14.057 9.731 1.00 30.40 167 PRO A N 1
ATOM 1365 C CA . PRO A 1 187 ? 22.554 14.034 11.191 1.00 29.27 167 PRO A CA 1
ATOM 1366 C C . PRO A 1 187 ? 21.548 15.071 11.662 1.00 31.69 167 PRO A C 1
ATOM 1367 O O . PRO A 1 187 ? 21.400 16.105 11.009 1.00 34.26 167 PRO A O 1
ATOM 1371 N N . GLN A 1 188 ? 20.850 14.798 12.764 1.00 33.30 168 GLN A N 1
ATOM 1372 C CA . GLN A 1 188 ? 19.919 15.778 13.325 1.00 40.14 168 GLN A CA 1
ATOM 1373 C C . GLN A 1 188 ? 20.674 16.998 13.853 1.00 38.63 168 GLN A C 1
ATOM 1374 O O . GLN A 1 188 ? 21.775 16.887 14.391 1.00 37.18 168 GLN A O 1
#

Secondary structure (DSSP, 8-state):
-EEE-------TT-EEEEETTTTEEEEE-SSS-EEE-S--GGGB-GGGGS-EE--HHHHHHHHHHHHHHTTSSS-HHHHHHHHHHHHHHHHHBPP--EE-TTB---SSPP---TT-EEEEEBTTT--EEEEEEEEE-SSEEEEEE-SSEEEETTEEEETT-EEEEEGGG-EE-

Radius of gyration: 15.73 Å; Cα contacts (8 Å, |Δi|>4): 362; chains: 1; bounding box: 30×39×40 Å

Solvent-accessible surface area: 9032 Å² total; per-residue (Å²): 46,1,12,70,93,123,213,34,149,19,62,145,111,3,104,2,32,20,28,131,150,85,56,58,1,5,0,39,2,42,62,61,9,63,0,63,0,42,3,14,114,150,44,4,33,117,101,0,75,73,87,44,53,17,63,127,97,5,22,61,47,5,101,55,6,54,114,96,0,126,138,31,148,21,58,178,82,50,44,11,16,0,2,0,0,0,2,0,4,46,90,10,19,82,122,60,153,42,91,30,214,77,6,42,57,51,68,110,81,59,90,0,126,57,4,44,29,0,2,1,63,10,55,111,84,121,76,87,1,38,3,0,0,2,78,44,28,147,99,10,0,8,0,0,1,6,31,72,86,11,88,19,73,68,164,60,18,74,12,0,22,29,10,46,0,69,1,33,44,1,63,69,109

InterPro domains:
  IPR009809 Cell division protein ZapC [MF_00906] (2-178)
  IPR009809 Cell division protein ZapC [PIRSF010252] (1-174)
  IPR048372 Cell-division protein ZapC, C-terminal [PF07126] (90-168)
  IPR048373 Cell-division protein ZapC, N-terminal [PF21083] (3-89)

B-factor: mean 27.47, std 11.91, range [8.67, 80.85]

Foldseek 3Di:
DFKPPDPDADDFPKKWAQDPVVQFTKIDRPPPIITGAPDGPVFWDPVRHPMDTCDPVNNVQLVLLLVLCVPPPDDPRLSSRQSVLLSCCVPTGDDDDADEVQWDFQPDFDWDAQSFWKWTAGPPPRDIFIWGFSHTDPFKTKIFGSDQWDATPNRIDGRSDIHIYTRRRMDGD

Organism: Escherichia coli (strain K12) (NCBI:txid83333)